Protein AF-A0A6N2S6G4-F1 (afdb_mon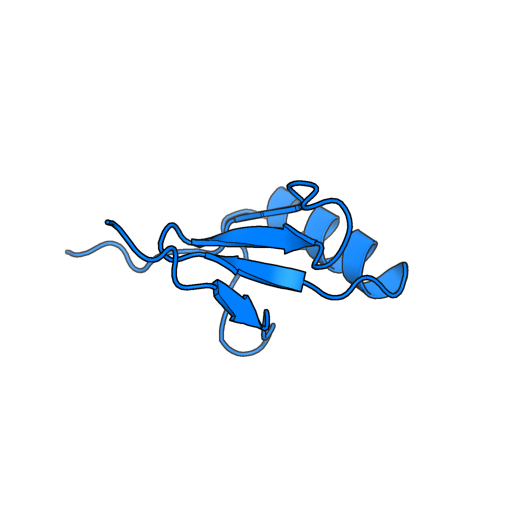omer_lite)

pLDDT: mean 88.37, std 15.13, range [36.53, 97.56]

Structure (mmCIF, N/CA/C/O backbone):
data_AF-A0A6N2S6G4-F1
#
_entry.id   AF-A0A6N2S6G4-F1
#
loop_
_atom_site.group_PDB
_atom_site.id
_atom_site.type_symbol
_atom_site.label_atom_id
_atom_site.label_alt_id
_atom_site.label_comp_id
_atom_site.label_asym_id
_atom_site.label_entity_id
_atom_site.label_seq_id
_atom_site.pdbx_PDB_ins_code
_atom_site.Cartn_x
_atom_site.Cartn_y
_atom_site.Cartn_z
_atom_site.occupancy
_atom_site.B_iso_or_equiv
_atom_site.auth_seq_id
_atom_site.auth_comp_id
_atom_site.auth_asym_id
_atom_site.auth_atom_id
_atom_site.pdbx_PDB_model_num
ATOM 1 N N . MET A 1 1 ? -24.918 -1.142 -11.841 1.00 41.38 1 MET A N 1
ATOM 2 C CA . MET A 1 1 ? -24.199 -0.730 -10.617 1.00 41.38 1 MET A CA 1
ATOM 3 C C . MET A 1 1 ? -22.876 -1.485 -10.610 1.00 41.38 1 MET A C 1
ATOM 5 O O . MET A 1 1 ? -22.910 -2.694 -10.439 1.00 41.38 1 MET A O 1
ATOM 9 N N . MET A 1 2 ? -21.744 -0.846 -10.922 1.00 50.81 2 MET A N 1
ATOM 10 C CA . MET A 1 2 ? -20.440 -1.514 -10.795 1.00 50.81 2 MET A CA 1
ATOM 11 C C . MET A 1 2 ? -20.030 -1.442 -9.325 1.00 50.81 2 MET A C 1
ATOM 13 O O . MET A 1 2 ? -19.821 -0.349 -8.805 1.00 50.81 2 MET A O 1
ATOM 17 N N . ILE A 1 3 ? -19.999 -2.584 -8.642 1.00 58.94 3 ILE A N 1
ATOM 18 C CA . ILE A 1 3 ? -19.452 -2.680 -7.289 1.00 58.94 3 ILE A CA 1
ATOM 19 C C . ILE A 1 3 ? -17.940 -2.526 -7.443 1.00 58.94 3 ILE A C 1
ATOM 21 O O . ILE A 1 3 ? -17.317 -3.330 -8.128 1.00 58.94 3 ILE A O 1
ATOM 25 N N . LEU A 1 4 ? -17.364 -1.464 -6.876 1.00 67.19 4 LEU A N 1
ATOM 26 C CA . LEU A 1 4 ? -15.912 -1.332 -6.803 1.00 67.19 4 LEU A CA 1
ATOM 27 C C . LEU A 1 4 ? -15.429 -2.340 -5.760 1.00 67.19 4 LEU A C 1
ATOM 29 O O . LEU A 1 4 ? -15.609 -2.122 -4.560 1.00 67.19 4 LEU A O 1
ATOM 33 N N . GLU A 1 5 ? -14.866 -3.458 -6.209 1.00 83.75 5 GLU A N 1
ATOM 34 C CA . GLU A 1 5 ? -14.237 -4.401 -5.292 1.00 83.75 5 GLU A CA 1
ATOM 35 C C . GLU A 1 5 ? -12.969 -3.762 -4.725 1.00 83.75 5 GLU A C 1
ATOM 37 O O . GLU A 1 5 ? -12.085 -3.322 -5.466 1.00 83.75 5 GLU A O 1
ATOM 42 N N . MET A 1 6 ? -12.916 -3.674 -3.397 1.00 90.50 6 MET A N 1
ATOM 43 C CA . MET A 1 6 ? -11.761 -3.205 -2.645 1.00 90.50 6 MET A CA 1
ATOM 44 C C . MET A 1 6 ? -11.320 -4.313 -1.699 1.00 90.50 6 MET A C 1
ATOM 46 O O . MET A 1 6 ? -12.112 -4.797 -0.891 1.00 90.50 6 MET A O 1
ATOM 50 N N . VAL A 1 7 ? -10.050 -4.695 -1.788 1.00 93.62 7 VAL A N 1
ATOM 51 C CA . VAL A 1 7 ? -9.437 -5.711 -0.928 1.00 93.62 7 VAL A CA 1
ATOM 52 C C . VAL A 1 7 ? -8.343 -5.081 -0.070 1.00 93.62 7 VAL A C 1
ATOM 54 O O . VAL A 1 7 ? -7.723 -4.113 -0.504 1.00 93.62 7 VAL A O 1
ATOM 57 N N . PRO A 1 8 ? -8.061 -5.590 1.138 1.00 95.19 8 PRO A N 1
ATOM 58 C CA . PRO A 1 8 ? -6.924 -5.118 1.923 1.00 95.19 8 PRO A CA 1
ATOM 59 C C . PRO A 1 8 ? -5.607 -5.234 1.149 1.00 95.19 8 PRO A C 1
ATOM 61 O 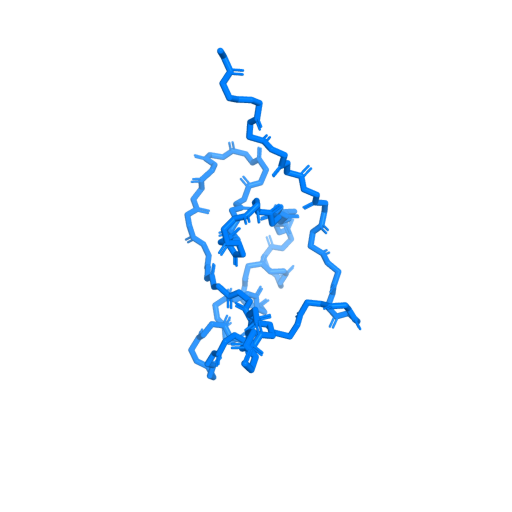O . PRO A 1 8 ? -5.361 -6.236 0.475 1.00 95.19 8 PRO A O 1
ATOM 64 N N . TYR A 1 9 ? -4.749 -4.219 1.253 1.00 94.56 9 TYR A N 1
ATOM 65 C CA . TYR A 1 9 ? -3.400 -4.304 0.703 1.00 94.56 9 TYR A CA 1
ATOM 66 C C . TYR A 1 9 ? -2.566 -5.335 1.477 1.00 94.56 9 TYR A C 1
ATOM 68 O O . TYR A 1 9 ? -2.449 -5.251 2.697 1.00 94.56 9 TYR A O 1
ATOM 76 N N . ASP A 1 10 ? -1.963 -6.281 0.757 1.00 94.06 10 ASP A N 1
ATOM 77 C CA . ASP A 1 10 ? -1.046 -7.287 1.282 1.00 94.06 10 ASP A CA 1
ATOM 78 C C . ASP A 1 10 ? 0.296 -7.182 0.535 1.00 94.06 10 ASP A C 1
ATOM 80 O O . ASP A 1 10 ? 0.342 -7.509 -0.654 1.00 94.06 10 ASP A O 1
ATOM 84 N N . PRO A 1 11 ? 1.392 -6.757 1.190 1.00 91.69 11 PRO A N 1
ATOM 85 C CA . PRO A 1 11 ? 2.691 -6.587 0.536 1.00 91.69 11 PRO A CA 1
ATOM 86 C C . PRO A 1 11 ? 3.279 -7.895 -0.014 1.00 91.69 11 PRO A C 1
ATOM 88 O O . PRO A 1 11 ? 4.145 -7.844 -0.881 1.00 91.69 11 PRO A O 1
ATOM 91 N N . ASN A 1 12 ? 2.805 -9.064 0.436 1.00 92.00 12 ASN A N 1
ATOM 92 C CA . ASN A 1 12 ? 3.255 -10.357 -0.092 1.00 92.00 12 ASN A CA 1
ATOM 93 C C . ASN A 1 12 ? 2.571 -10.728 -1.415 1.00 92.00 12 ASN A C 1
ATOM 95 O O . ASN A 1 12 ? 3.044 -11.610 -2.128 1.00 92.00 12 ASN A O 1
ATOM 99 N N . LYS A 1 13 ? 1.438 -10.091 -1.732 1.00 91.06 13 LYS A N 1
ATOM 100 C CA . LYS A 1 13 ? 0.645 -10.348 -2.948 1.00 91.06 13 LYS A CA 1
ATOM 101 C C . LYS A 1 13 ? 0.683 -9.183 -3.925 1.00 91.06 13 LYS A C 1
ATOM 103 O O . LYS A 1 13 ? 0.514 -9.373 -5.126 1.00 91.06 13 LYS A O 1
ATOM 108 N N . HIS A 1 14 ? 0.850 -7.976 -3.406 1.00 94.25 14 HIS A N 1
ATOM 109 C CA . HIS A 1 14 ? 0.715 -6.737 -4.143 1.00 94.25 14 HIS A CA 1
ATOM 110 C C . HIS A 1 14 ? 2.079 -6.094 -4.341 1.00 94.25 14 HIS A C 1
ATOM 112 O O . HIS A 1 14 ? 2.540 -5.304 -3.522 1.00 94.25 14 HIS A O 1
ATOM 118 N N . GLU A 1 15 ? 2.717 -6.423 -5.459 1.00 95.00 15 GLU A N 1
ATOM 119 C CA . GLU A 1 15 ? 3.981 -5.802 -5.834 1.00 95.00 15 GLU A CA 1
ATOM 120 C C . GLU A 1 15 ? 3.741 -4.357 -6.313 1.00 95.00 15 GLU A C 1
ATOM 122 O O . GLU A 1 15 ? 2.915 -4.150 -7.209 1.00 95.00 15 GLU A O 1
ATOM 127 N N . PRO A 1 16 ? 4.438 -3.340 -5.777 1.00 96.00 16 PRO A N 1
ATOM 128 C CA . PRO A 1 16 ? 4.325 -1.968 -6.264 1.00 96.00 16 PRO A CA 1
ATOM 129 C C . PRO A 1 16 ? 4.728 -1.835 -7.738 1.00 96.00 16 PRO A C 1
ATOM 131 O O . PRO A 1 16 ? 5.692 -2.442 -8.209 1.00 96.00 16 PRO A O 1
ATOM 134 N N . ARG A 1 17 ? 4.013 -0.997 -8.496 1.00 95.88 17 ARG A N 1
ATOM 135 C CA . ARG A 1 17 ? 4.263 -0.806 -9.933 1.00 95.88 17 ARG A CA 1
ATOM 136 C C . ARG A 1 17 ? 5.648 -0.223 -10.207 1.00 95.88 17 ARG A C 1
ATOM 138 O O . ARG A 1 17 ? 6.349 -0.691 -11.109 1.00 95.88 17 ARG A O 1
ATOM 145 N N . THR A 1 18 ? 6.037 0.778 -9.428 1.00 95.50 18 THR A N 1
ATOM 146 C CA . THR A 1 18 ? 7.312 1.492 -9.539 1.00 95.50 18 THR A CA 1
ATOM 147 C C . THR A 1 18 ? 7.980 1.652 -8.171 1.00 95.50 18 THR A C 1
ATOM 149 O O . THR A 1 18 ? 7.351 1.443 -7.135 1.00 95.50 18 THR A O 1
ATOM 152 N N . GLY A 1 19 ? 9.247 2.082 -8.156 1.00 95.44 19 GLY A N 1
ATOM 153 C CA . GLY A 1 19 ? 9.938 2.433 -6.908 1.00 95.44 19 GLY A CA 1
ATOM 154 C C . GLY A 1 19 ? 9.283 3.599 -6.152 1.00 95.44 19 GLY A C 1
ATOM 155 O O . GLY A 1 19 ? 9.303 3.616 -4.926 1.00 95.44 19 GLY A O 1
ATOM 156 N N . TRP A 1 20 ? 8.636 4.531 -6.864 1.00 95.25 20 TRP A N 1
ATOM 157 C CA . TRP A 1 20 ? 7.862 5.614 -6.246 1.00 95.25 20 TRP A CA 1
ATOM 158 C C . TRP A 1 20 ? 6.587 5.108 -5.576 1.00 95.25 20 TRP A C 1
ATOM 160 O O . TRP A 1 20 ? 6.273 5.538 -4.467 1.00 95.25 20 TRP A O 1
ATOM 170 N N . ASP A 1 21 ? 5.889 4.165 -6.217 1.00 96.94 21 ASP A N 1
ATOM 171 C CA . ASP A 1 21 ? 4.734 3.502 -5.606 1.00 96.94 21 ASP A CA 1
ATOM 172 C C . ASP A 1 21 ? 5.171 2.778 -4.322 1.00 96.94 21 ASP A C 1
ATOM 174 O O . ASP A 1 21 ? 4.556 2.965 -3.278 1.00 96.94 21 ASP A O 1
ATOM 178 N N . ALA A 1 22 ? 6.285 2.032 -4.363 1.00 96.62 22 ALA A N 1
ATOM 179 C CA . ALA A 1 22 ? 6.825 1.344 -3.187 1.00 96.62 22 ALA A CA 1
ATOM 180 C C . ALA A 1 22 ? 7.142 2.314 -2.039 1.00 96.62 22 ALA A C 1
ATOM 182 O O . ALA A 1 22 ? 6.752 2.070 -0.898 1.00 96.62 22 ALA A O 1
ATOM 183 N N . PHE A 1 23 ? 7.806 3.432 -2.345 1.00 97.56 23 PHE A N 1
ATOM 184 C CA . PHE A 1 23 ? 8.123 4.462 -1.359 1.00 97.56 23 PHE A CA 1
ATOM 185 C C . PHE A 1 23 ? 6.860 5.040 -0.704 1.00 97.56 23 PHE A C 1
ATOM 187 O O . PHE A 1 23 ? 6.768 5.089 0.521 1.00 97.56 23 PHE A O 1
ATOM 194 N N . SER A 1 24 ? 5.868 5.440 -1.504 1.00 97.44 24 SER A N 1
ATOM 195 C CA . SER A 1 24 ? 4.644 6.053 -0.979 1.00 97.44 24 SER A CA 1
ATOM 196 C C . SER A 1 24 ? 3.799 5.072 -0.158 1.00 97.44 24 SER A C 1
ATOM 198 O O . SER A 1 24 ? 3.294 5.437 0.906 1.00 97.44 24 SER A O 1
ATOM 200 N N . ILE A 1 25 ? 3.711 3.809 -0.590 1.00 96.81 25 ILE A N 1
ATOM 201 C CA . ILE A 1 25 ? 3.039 2.738 0.157 1.00 96.81 25 ILE A CA 1
ATOM 202 C C . ILE A 1 25 ? 3.716 2.514 1.510 1.00 96.81 25 ILE A C 1
ATOM 204 O O . ILE A 1 25 ? 3.031 2.500 2.533 1.00 96.81 25 ILE A O 1
ATOM 208 N N . ASN A 1 26 ? 5.046 2.380 1.531 1.00 97.19 26 ASN A N 1
ATOM 209 C CA . ASN A 1 26 ? 5.796 2.176 2.770 1.00 97.19 26 ASN A CA 1
ATOM 210 C C . ASN A 1 26 ? 5.600 3.350 3.732 1.00 97.19 26 ASN A C 1
ATOM 212 O O . ASN A 1 26 ? 5.265 3.130 4.891 1.00 97.19 26 ASN A O 1
ATOM 216 N N . MET A 1 27 ? 5.679 4.588 3.236 1.00 97.25 27 MET A N 1
ATOM 217 C CA . MET A 1 27 ? 5.425 5.781 4.045 1.00 97.25 27 MET A CA 1
ATOM 218 C C . MET A 1 27 ? 4.006 5.789 4.638 1.00 97.25 27 MET A C 1
ATOM 220 O O . MET A 1 27 ? 3.806 6.193 5.784 1.00 97.25 27 MET A O 1
ATOM 224 N N . ALA A 1 28 ? 2.990 5.352 3.889 1.00 95.81 28 ALA A N 1
ATOM 225 C CA . ALA A 1 28 ? 1.626 5.267 4.406 1.00 95.81 28 ALA A CA 1
ATOM 226 C C . ALA A 1 28 ? 1.489 4.193 5.502 1.00 95.81 28 ALA A C 1
ATOM 228 O O . ALA A 1 28 ? 0.848 4.447 6.525 1.00 95.81 28 ALA A O 1
ATOM 229 N N . LEU A 1 29 ? 2.115 3.028 5.316 1.00 95.06 29 LEU A N 1
ATOM 230 C CA . LEU A 1 29 ? 2.128 1.944 6.303 1.00 95.06 29 LEU A CA 1
ATOM 231 C C . LEU A 1 29 ? 2.883 2.341 7.581 1.00 95.06 29 LEU A C 1
ATOM 233 O O . LEU A 1 29 ? 2.373 2.116 8.676 1.00 95.06 29 LEU A O 1
ATOM 237 N N . GLU A 1 30 ? 4.044 2.989 7.456 1.00 96.69 30 GLU A N 1
ATOM 238 C CA . GLU A 1 30 ? 4.829 3.521 8.581 1.00 96.69 30 GLU A CA 1
ATOM 239 C C . GLU A 1 30 ? 4.044 4.562 9.389 1.00 96.69 30 GLU A C 1
ATOM 241 O O . GLU A 1 30 ? 4.113 4.590 10.615 1.00 96.69 30 GLU A O 1
ATOM 246 N N . ASN A 1 31 ? 3.209 5.363 8.719 1.00 95.50 31 ASN A N 1
ATOM 247 C CA . ASN A 1 31 ? 2.275 6.293 9.359 1.00 95.50 31 ASN A CA 1
ATOM 248 C C . ASN A 1 31 ? 1.028 5.610 9.962 1.00 95.50 31 ASN A C 1
ATOM 250 O O . ASN A 1 31 ? 0.060 6.291 10.320 1.00 95.50 31 ASN A O 1
ATOM 254 N N . GLY A 1 32 ? 1.004 4.276 10.035 1.00 95.62 32 GLY A N 1
ATOM 255 C CA . GLY A 1 32 ? -0.084 3.492 10.616 1.00 95.62 32 GLY A CA 1
ATOM 256 C C . GLY A 1 32 ? -1.382 3.528 9.807 1.00 95.62 32 GLY A C 1
ATOM 257 O O . GLY A 1 32 ? -2.459 3.311 10.367 1.00 95.62 32 GLY A O 1
ATOM 258 N N . LYS A 1 33 ? -1.331 3.848 8.506 1.00 95.56 33 LYS A N 1
ATOM 259 C CA . 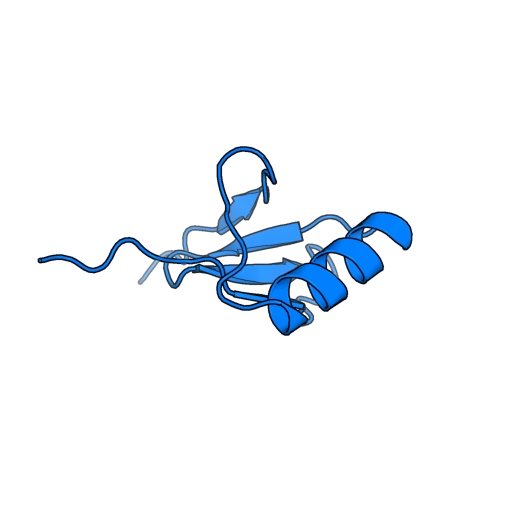LYS A 1 33 ? -2.526 3.861 7.651 1.00 95.56 33 LYS A CA 1
ATOM 260 C C . LYS A 1 33 ? -2.888 2.446 7.214 1.00 95.56 33 LYS A C 1
ATOM 262 O O . LYS A 1 33 ? -2.032 1.663 6.817 1.00 95.56 33 LYS A O 1
ATOM 267 N N . SER A 1 34 ? -4.185 2.149 7.204 1.00 96.00 34 SER A N 1
ATOM 268 C CA . SER A 1 34 ? -4.711 0.950 6.551 1.00 96.00 34 SER A CA 1
ATOM 269 C C . SER A 1 34 ? -4.991 1.238 5.078 1.00 96.00 34 SER A C 1
ATOM 271 O O . SER A 1 34 ? -5.559 2.282 4.740 1.00 96.00 34 SER A O 1
ATOM 273 N N . LEU A 1 35 ? -4.602 0.304 4.214 1.00 96.25 35 LEU A N 1
ATOM 274 C CA . LEU A 1 35 ? -4.635 0.457 2.763 1.00 96.25 35 LEU A CA 1
ATOM 275 C C . LEU A 1 35 ? -5.564 -0.576 2.115 1.00 96.25 35 LEU A C 1
ATOM 277 O O . LEU A 1 35 ? -5.650 -1.723 2.556 1.00 96.25 35 LEU A O 1
ATOM 281 N N . LEU A 1 36 ? -6.233 -0.159 1.047 1.00 95.75 36 LEU A N 1
ATOM 282 C CA . LEU A 1 36 ? -7.104 -0.968 0.203 1.00 95.75 36 LEU A CA 1
ATOM 283 C C . LEU A 1 36 ? -6.602 -0.910 -1.233 1.00 95.75 36 LEU A C 1
ATOM 285 O O . LEU A 1 36 ? -6.155 0.140 -1.677 1.00 95.75 36 LEU A O 1
ATOM 289 N N . VAL A 1 37 ? -6.723 -2.009 -1.963 1.00 94.62 37 VAL A N 1
ATOM 290 C CA . VAL A 1 37 ? -6.459 -2.091 -3.398 1.00 94.62 37 VAL A CA 1
ATOM 291 C C . VAL A 1 37 ? -7.780 -2.263 -4.114 1.00 94.62 37 VAL A C 1
ATOM 293 O O . VAL A 1 37 ? -8.576 -3.128 -3.744 1.00 94.62 37 VAL A O 1
ATOM 296 N N . ASP A 1 38 ? -8.020 -1.447 -5.129 1.00 93.06 38 ASP A N 1
ATOM 297 C CA . ASP A 1 38 ? -9.189 -1.600 -5.976 1.00 93.06 38 ASP A CA 1
ATOM 298 C C . ASP A 1 38 ? -8.949 -2.563 -7.145 1.00 93.06 38 ASP A C 1
ATOM 300 O O . ASP A 1 38 ? -7.831 -2.975 -7.471 1.00 93.06 38 ASP A O 1
ATOM 304 N N . GLN A 1 39 ? -10.032 -2.881 -7.840 1.00 91.44 39 GLN A N 1
ATOM 305 C CA . GLN A 1 39 ? -10.012 -3.686 -9.055 1.00 91.44 39 GLN A CA 1
ATOM 306 C C . GLN A 1 39 ? -9.129 -3.137 -10.184 1.00 91.44 39 GLN A C 1
ATOM 308 O O . GLN A 1 39 ? -8.870 -3.885 -11.118 1.00 91.44 39 GLN A O 1
ATOM 313 N N . ASN A 1 40 ? -8.672 -1.878 -10.156 1.00 91.00 40 ASN A N 1
ATOM 314 C CA . ASN A 1 40 ? -7.737 -1.277 -11.117 1.00 91.00 40 ASN A CA 1
ATOM 315 C C . ASN A 1 40 ? -6.271 -1.395 -10.671 1.00 91.00 40 ASN A C 1
ATOM 317 O O . ASN A 1 40 ? -5.366 -1.109 -11.462 1.00 91.00 40 ASN A O 1
ATOM 321 N N . GLY A 1 41 ? -6.038 -1.912 -9.465 1.00 93.38 41 GLY A N 1
ATOM 322 C CA . GLY A 1 41 ? -4.732 -2.028 -8.833 1.00 93.38 41 GLY A CA 1
ATOM 323 C C . GLY A 1 41 ? -4.292 -0.742 -8.136 1.00 93.38 41 GLY A C 1
ATOM 324 O O . GLY A 1 41 ? -3.113 -0.600 -7.828 1.00 93.38 41 GLY A O 1
ATOM 325 N N . GLU A 1 42 ? -5.195 0.213 -7.942 1.00 95.25 42 GLU A N 1
ATOM 326 C CA . GLU A 1 42 ? -4.913 1.477 -7.268 1.00 95.25 42 GLU A CA 1
ATOM 327 C C . GLU A 1 42 ? -5.094 1.303 -5.768 1.00 95.25 42 GLU A C 1
ATOM 329 O O . GLU A 1 42 ? -5.980 0.582 -5.308 1.00 95.25 42 GLU A O 1
ATOM 334 N N . ILE A 1 43 ? -4.204 1.933 -5.011 1.00 95.62 43 ILE A N 1
ATOM 335 C CA . ILE A 1 43 ? -4.108 1.790 -3.569 1.00 95.62 43 ILE A CA 1
ATOM 336 C C . ILE A 1 43 ? -4.637 3.059 -2.920 1.00 95.62 43 ILE A C 1
ATOM 338 O O . ILE A 1 43 ? -4.196 4.168 -3.231 1.00 95.62 43 ILE A O 1
ATOM 342 N N . TRP A 1 44 ? -5.547 2.870 -1.976 1.00 96.50 44 TRP A N 1
ATOM 343 C CA . TRP A 1 44 ? -6.296 3.918 -1.305 1.00 96.50 44 TRP A CA 1
ATOM 344 C C . TRP A 1 44 ? -6.221 3.741 0.211 1.00 96.50 44 TRP A C 1
ATOM 346 O O . TRP A 1 44 ? -6.187 2.615 0.707 1.00 96.50 44 TRP A O 1
ATOM 356 N N . THR A 1 45 ? -6.252 4.830 0.978 1.00 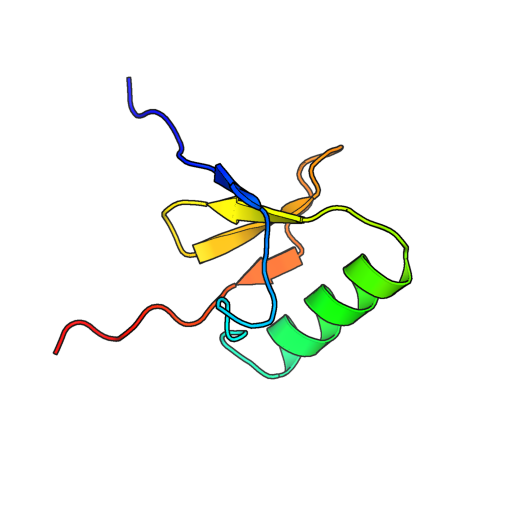95.69 45 THR A N 1
ATOM 357 C CA . THR A 1 45 ? -6.427 4.732 2.437 1.00 95.69 4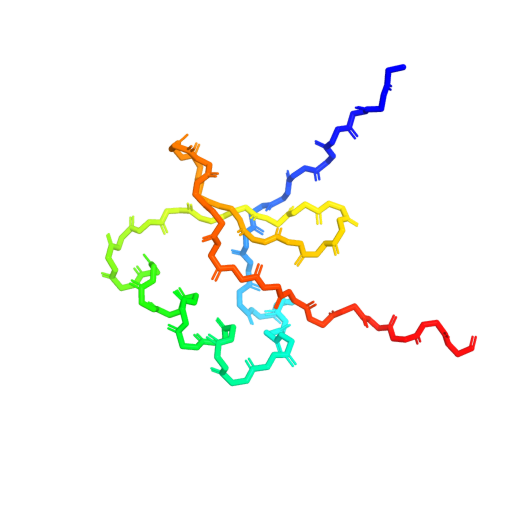5 THR A CA 1
ATOM 358 C C . THR A 1 45 ? -7.877 4.378 2.800 1.00 95.69 45 THR A C 1
ATOM 360 O O . THR A 1 45 ? -8.819 4.827 2.150 1.00 95.69 45 THR A O 1
ATOM 363 N N . THR A 1 46 ? -8.100 3.599 3.864 1.00 87.69 46 THR A N 1
ATOM 364 C CA . THR A 1 46 ? -9.464 3.214 4.304 1.00 87.69 46 THR A CA 1
ATOM 365 C C . THR A 1 46 ? -10.313 4.395 4.794 1.00 87.69 46 THR A C 1
ATOM 367 O O . THR A 1 46 ? -11.538 4.322 4.751 1.00 87.69 46 THR A O 1
ATOM 370 N N . GLY A 1 47 ? -9.672 5.468 5.273 1.00 83.62 47 GLY A N 1
ATOM 371 C CA . GLY A 1 47 ? -10.328 6.655 5.823 1.00 83.62 47 GLY A CA 1
ATOM 372 C C . GLY A 1 47 ? -10.772 7.642 4.744 1.00 83.62 47 GLY A C 1
ATOM 373 O O . GLY A 1 47 ? -11.822 7.485 4.130 1.00 83.62 47 GLY A O 1
ATOM 374 N N . ARG A 1 48 ? -9.964 8.684 4.512 1.00 84.38 48 ARG A N 1
ATOM 375 C CA . ARG A 1 48 ? -10.266 9.748 3.536 1.00 84.38 48 ARG A CA 1
ATOM 376 C C . ARG A 1 48 ? 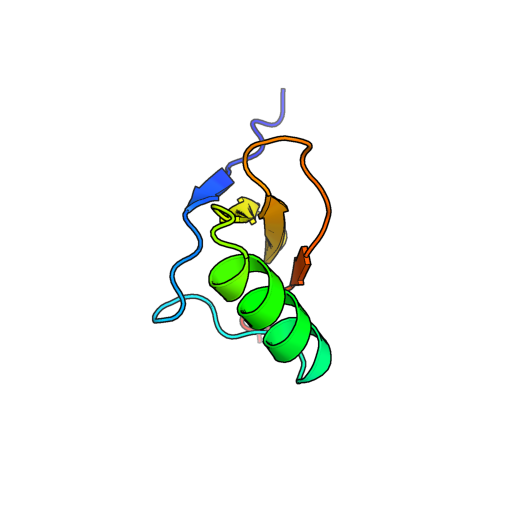-10.219 9.289 2.076 1.00 84.38 48 ARG A C 1
ATOM 378 O O . ARG A 1 48 ? -10.590 10.072 1.209 1.00 84.38 48 ARG A O 1
ATOM 385 N N . ARG A 1 49 ? -9.816 8.038 1.812 1.00 88.00 49 ARG A N 1
ATOM 386 C CA . ARG A 1 49 ? -9.588 7.500 0.463 1.00 88.00 49 ARG A CA 1
ATOM 387 C C . ARG A 1 49 ? -8.579 8.334 -0.316 1.00 88.00 49 ARG A C 1
ATOM 389 O O . ARG A 1 49 ? -8.775 8.642 -1.486 1.00 88.00 49 ARG A O 1
ATOM 396 N N . ASP A 1 50 ? -7.486 8.679 0.352 1.00 94.50 50 ASP A N 1
ATOM 397 C CA . ASP A 1 50 ? -6.346 9.308 -0.304 1.00 94.50 50 ASP A CA 1
ATOM 398 C C . ASP A 1 50 ? -5.650 8.269 -1.188 1.00 94.50 50 ASP A C 1
ATOM 400 O O . ASP A 1 50 ? -5.455 7.125 -0.762 1.00 94.50 50 ASP A O 1
ATOM 404 N N . TYR A 1 51 ? -5.288 8.662 -2.409 1.00 95.31 51 TYR A N 1
ATOM 405 C CA . TYR A 1 51 ? -4.495 7.828 -3.308 1.00 95.31 51 TYR A CA 1
ATOM 406 C C . TYR A 1 51 ? -3.068 7.689 -2.769 1.00 95.31 51 TYR A C 1
ATOM 408 O O . TYR A 1 51 ? -2.435 8.684 -2.417 1.00 95.31 51 TYR A O 1
ATOM 416 N N . VAL A 1 52 ? -2.562 6.458 -2.729 1.00 96.38 52 VAL A N 1
ATOM 417 C CA . VAL A 1 52 ? -1.231 6.127 -2.196 1.00 96.38 52 VAL A CA 1
ATOM 418 C C . VAL A 1 52 ? -0.298 5.607 -3.285 1.00 96.38 52 VAL A C 1
ATOM 420 O O . VAL A 1 52 ? 0.897 5.869 -3.258 1.00 96.38 52 VAL A O 1
ATOM 423 N N . GLY A 1 53 ? -0.811 4.876 -4.269 1.00 96.50 53 GLY A N 1
ATOM 424 C CA . GLY A 1 53 ? 0.038 4.298 -5.304 1.00 96.50 53 GLY A CA 1
ATOM 425 C C . GLY A 1 53 ? -0.673 3.223 -6.101 1.00 96.50 53 GLY A C 1
ATOM 426 O O . GLY A 1 53 ? -1.889 3.066 -6.012 1.00 96.50 53 GLY A O 1
ATOM 427 N N . LYS A 1 54 ? 0.093 2.470 -6.887 1.00 96.38 54 LYS A N 1
ATOM 428 C CA . LYS A 1 54 ? -0.440 1.412 -7.748 1.00 96.38 54 LYS A CA 1
ATOM 429 C C . LYS A 1 54 ? 0.379 0.131 -7.668 1.00 96.38 54 LYS A C 1
ATOM 431 O O . LYS A 1 54 ? 1.606 0.179 -7.585 1.00 96.38 54 LYS A O 1
ATOM 436 N N . ILE A 1 55 ? -0.292 -1.013 -7.768 1.00 95.44 55 ILE A N 1
ATOM 437 C CA . ILE A 1 55 ? 0.339 -2.336 -7.864 1.00 95.44 55 ILE A CA 1
ATOM 438 C C . ILE A 1 55 ? 0.631 -2.701 -9.326 1.00 95.44 55 ILE A C 1
ATOM 440 O O . ILE A 1 55 ? -0.029 -2.216 -10.254 1.00 95.44 55 ILE A O 1
ATOM 444 N N . ARG A 1 56 ? 1.602 -3.588 -9.557 1.00 92.81 56 ARG A N 1
ATOM 445 C CA . ARG A 1 56 ? 1.778 -4.257 -10.847 1.00 92.81 56 ARG A CA 1
ATOM 446 C C . ARG A 1 56 ? 0.572 -5.142 -11.090 1.00 92.81 56 ARG A C 1
ATOM 448 O O . ARG A 1 56 ? 0.316 -6.090 -10.357 1.00 92.81 56 ARG A O 1
ATOM 455 N N . LYS A 1 57 ? -0.148 -4.864 -12.169 1.00 81.44 57 LYS A N 1
ATOM 456 C CA . LYS A 1 57 ? -1.025 -5.863 -12.763 1.00 81.44 57 LYS A CA 1
ATOM 457 C C . LYS A 1 57 ? -0.207 -6.663 -13.754 1.00 81.44 57 LYS A C 1
ATOM 459 O O . LYS A 1 57 ? 0.468 -6.066 -14.592 1.00 81.44 57 LYS A O 1
ATOM 464 N N . GLY A 1 58 ? -0.270 -7.990 -13.642 1.00 69.00 58 GLY A N 1
ATOM 465 C CA . GLY A 1 58 ? 0.296 -8.877 -14.649 1.00 69.00 58 GLY A CA 1
ATOM 466 C C . GLY A 1 58 ? -0.158 -8.405 -16.025 1.00 69.00 58 GLY A C 1
ATOM 467 O O . GLY A 1 58 ? -1.357 -8.224 -16.255 1.00 69.00 58 GLY A O 1
ATOM 468 N N . VAL A 1 59 ? 0.805 -8.125 -16.903 1.00 49.59 59 VAL A N 1
ATOM 469 C CA . VAL A 1 59 ? 0.525 -7.855 -18.310 1.00 49.59 59 VAL A CA 1
ATOM 470 C C . VAL A 1 59 ? -0.203 -9.100 -18.805 1.00 49.59 59 VAL A C 1
ATOM 472 O O . VAL A 1 59 ? 0.367 -10.189 -18.768 1.00 49.59 59 VAL A O 1
ATOM 475 N N . ARG A 1 60 ? -1.483 -8.981 -19.182 1.00 42.19 60 ARG A N 1
ATOM 476 C CA . ARG A 1 60 ? -2.088 -10.018 -20.022 1.00 42.19 60 ARG A CA 1
ATOM 477 C C . ARG A 1 60 ? -1.233 -10.040 -21.285 1.00 42.19 60 ARG A C 1
ATOM 479 O O . ARG A 1 60 ? -1.210 -9.034 -21.992 1.00 42.19 60 ARG A O 1
ATOM 486 N N . ALA A 1 61 ? -0.462 -11.114 -21.443 1.00 36.53 61 ALA A N 1
ATOM 487 C CA . ALA A 1 61 ? 0.233 -11.427 -22.681 1.00 36.53 61 ALA A CA 1
ATOM 488 C C . ALA A 1 61 ? -0.763 -11.473 -23.846 1.00 36.53 61 ALA A C 1
ATOM 490 O O . ALA A 1 61 ? -1.938 -11.838 -23.594 1.00 36.53 61 ALA A O 1
#

Radius of gyration: 11.39 Å; chains: 1; bounding box: 34×21×33 Å

Organism: NCBI:txid536633

Secondary structure (DSSP, 8-state):
-----EEE--TTT--BSSHHHHHHHHHHHHTT--EEEETTSEEEETTT--EEEEBPPP---

Sequence (61 aa):
MMILEMVPYDPNKHEPRTGWDAFSINMALENGKSLLVDQNGEIWTTGRRDYVGKIRKGVRA

Foldseek 3Di:
DDDWDKDWDDCVPFAFPDPQLVVQVVVCVVVVFTWIATPQQWIATPPPRDTRGGGDDPPPD